Protein AF-A0A524EHL7-F1 (afdb_monomer)

Structure (mmCIF, N/CA/C/O backbone):
data_AF-A0A524EHL7-F1
#
_entry.id   AF-A0A524EHL7-F1
#
loop_
_atom_site.group_PDB
_atom_site.id
_atom_site.type_symbol
_atom_site.label_atom_id
_atom_site.label_alt_id
_atom_site.label_comp_id
_atom_site.label_asym_id
_atom_site.label_entity_id
_atom_site.label_seq_id
_atom_site.pdbx_PDB_ins_code
_atom_site.Cartn_x
_atom_site.Cartn_y
_atom_site.Cartn_z
_atom_site.occupancy
_atom_site.B_iso_or_equiv
_atom_site.auth_seq_id
_atom_site.auth_comp_id
_atom_site.auth_asym_id
_atom_site.auth_atom_id
_atom_site.pdbx_PDB_model_num
ATOM 1 N N . MET A 1 1 ? 27.764 6.672 16.853 1.00 43.84 1 MET A N 1
ATOM 2 C CA . MET A 1 1 ? 27.059 7.394 15.775 1.00 43.84 1 MET A CA 1
ATOM 3 C C . MET A 1 1 ? 25.999 6.475 15.192 1.00 43.84 1 MET A C 1
ATOM 5 O O . MET A 1 1 ? 26.291 5.725 14.276 1.00 43.84 1 MET A O 1
ATOM 9 N N . ILE A 1 2 ? 24.806 6.454 15.785 1.00 49.03 2 ILE A N 1
ATOM 10 C CA . ILE A 1 2 ? 23.642 5.711 15.282 1.00 49.03 2 ILE A CA 1
ATOM 11 C C . ILE A 1 2 ? 22.452 6.611 15.613 1.00 49.03 2 ILE A C 1
ATOM 13 O O . ILE A 1 2 ? 21.937 6.569 16.722 1.00 49.03 2 ILE A O 1
ATOM 17 N N . GLY A 1 3 ? 22.142 7.566 14.744 1.00 39.75 3 GLY A N 1
ATOM 18 C CA . GLY A 1 3 ? 21.112 8.562 15.065 1.00 39.75 3 GLY A CA 1
ATOM 19 C C . GLY A 1 3 ? 20.629 9.417 13.906 1.00 39.75 3 GLY A C 1
ATOM 20 O O . GLY A 1 3 ? 19.736 10.215 14.114 1.00 39.75 3 GLY A O 1
ATOM 21 N N . ASN A 1 4 ? 21.184 9.253 12.699 1.00 47.81 4 ASN A N 1
ATOM 22 C CA . ASN A 1 4 ? 20.909 10.171 11.589 1.00 47.81 4 ASN A CA 1
ATOM 23 C C . ASN A 1 4 ? 20.125 9.543 10.425 1.00 47.81 4 ASN A C 1
ATOM 25 O O . ASN A 1 4 ? 19.712 10.260 9.525 1.00 47.81 4 ASN A O 1
ATOM 29 N N . ALA A 1 5 ? 19.937 8.216 10.412 1.00 48.84 5 ALA A N 1
ATOM 30 C CA . ALA A 1 5 ? 19.233 7.520 9.326 1.00 48.84 5 ALA A CA 1
ATOM 31 C C . ALA A 1 5 ? 17.715 7.431 9.559 1.00 48.84 5 ALA A C 1
ATOM 33 O O . ALA A 1 5 ? 16.935 7.381 8.614 1.00 48.84 5 ALA A O 1
ATOM 34 N N . THR A 1 6 ? 17.281 7.425 10.821 1.00 45.34 6 THR A N 1
ATOM 35 C CA . THR A 1 6 ? 15.863 7.329 11.180 1.00 45.34 6 THR A CA 1
ATOM 36 C C . THR A 1 6 ? 15.124 8.644 10.934 1.00 45.34 6 THR A C 1
ATOM 38 O O . THR A 1 6 ? 14.026 8.617 10.392 1.00 45.34 6 THR A O 1
ATOM 41 N N . GLU A 1 7 ? 15.724 9.799 11.241 1.00 41.12 7 GLU A N 1
ATOM 42 C CA . GLU A 1 7 ? 15.084 11.110 11.018 1.00 41.12 7 GLU A CA 1
ATOM 43 C C . GLU A 1 7 ? 14.833 11.413 9.533 1.00 41.12 7 GLU A C 1
ATOM 45 O O . GLU A 1 7 ? 13.781 11.946 9.181 1.00 41.12 7 GLU A O 1
ATOM 50 N N . THR A 1 8 ? 15.745 11.018 8.642 1.00 46.91 8 THR A N 1
ATOM 51 C CA . THR A 1 8 ? 15.586 11.219 7.191 1.00 46.91 8 THR A CA 1
ATOM 52 C C . THR A 1 8 ? 14.503 10.319 6.597 1.00 46.91 8 THR A C 1
ATOM 54 O O . THR A 1 8 ? 13.762 10.754 5.716 1.00 46.91 8 THR A O 1
ATOM 57 N N . ALA A 1 9 ? 14.357 9.089 7.101 1.00 47.31 9 ALA A N 1
ATOM 58 C CA . ALA A 1 9 ? 13.293 8.184 6.673 1.00 47.31 9 ALA A CA 1
ATOM 59 C C . ALA A 1 9 ? 11.897 8.721 7.042 1.00 47.31 9 ALA A C 1
ATOM 61 O O . ALA A 1 9 ? 10.998 8.685 6.205 1.00 47.31 9 ALA A O 1
ATOM 62 N N . PHE A 1 10 ? 11.727 9.285 8.246 1.00 42.94 10 PHE A N 1
ATOM 63 C CA . PHE A 1 10 ? 10.463 9.908 8.665 1.00 42.94 10 PHE A CA 1
ATOM 64 C C . PHE A 1 10 ? 10.149 11.209 7.924 1.00 42.94 10 PHE A C 1
ATOM 66 O O . PHE A 1 10 ? 8.991 11.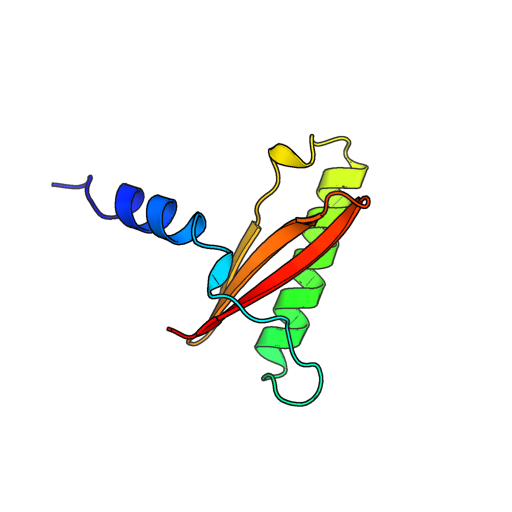443 7.594 1.00 42.94 10 PHE A O 1
ATOM 73 N N . ALA A 1 11 ? 11.149 12.029 7.600 1.00 45.59 11 ALA A N 1
ATOM 74 C CA . ALA A 1 11 ? 10.930 13.252 6.826 1.00 45.59 11 ALA A CA 1
ATOM 75 C C . ALA A 1 11 ? 10.450 12.964 5.387 1.00 45.59 11 ALA A C 1
ATOM 77 O O . AL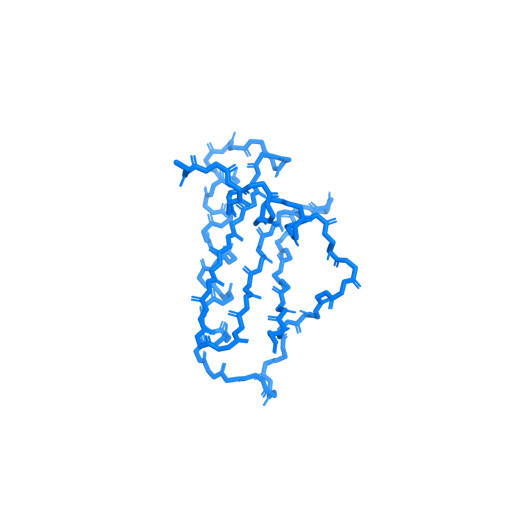A A 1 11 ? 9.561 13.651 4.886 1.00 45.59 11 ALA A O 1
ATOM 78 N N . ASN A 1 12 ? 10.965 11.906 4.749 1.00 47.53 12 ASN A N 1
ATOM 79 C CA . ASN A 1 12 ? 10.541 11.494 3.404 1.00 47.53 12 ASN A CA 1
ATOM 80 C C . ASN A 1 12 ? 9.158 10.816 3.371 1.00 47.53 12 ASN A C 1
ATOM 82 O O . ASN A 1 12 ? 8.541 10.748 2.313 1.00 47.53 12 ASN A O 1
ATOM 86 N N . LEU A 1 13 ? 8.641 10.350 4.514 1.00 49.06 13 LEU A N 1
ATOM 87 C CA . LEU A 1 13 ? 7.278 9.810 4.629 1.00 49.06 13 LEU A CA 1
ATOM 88 C C . LEU A 1 13 ? 6.188 10.898 4.532 1.00 49.06 13 LEU A C 1
ATOM 90 O O . LEU A 1 13 ? 5.019 10.573 4.340 1.00 49.06 13 LEU A O 1
ATOM 94 N N . ILE A 1 14 ? 6.556 12.181 4.657 1.00 48.38 14 ILE A N 1
ATOM 95 C CA . ILE A 1 14 ? 5.624 13.319 4.783 1.00 48.38 14 ILE A CA 1
ATOM 96 C C . ILE A 1 14 ? 5.530 14.144 3.485 1.00 48.38 14 ILE A C 1
ATOM 98 O O . ILE A 1 14 ? 4.856 15.168 3.455 1.00 48.38 14 ILE A O 1
ATOM 102 N N . ALA A 1 15 ? 6.116 13.693 2.372 1.00 52.78 15 ALA A N 1
ATOM 103 C CA . ALA A 1 15 ? 5.888 14.303 1.057 1.00 52.78 15 ALA A CA 1
ATOM 104 C C . ALA A 1 15 ? 4.932 13.444 0.197 1.00 52.78 15 ALA A C 1
ATOM 106 O O . ALA A 1 15 ? 5.359 12.863 -0.797 1.00 52.78 15 ALA A O 1
ATOM 107 N N . PRO A 1 16 ? 3.630 13.341 0.539 1.00 53.19 16 PRO A N 1
ATOM 108 C CA . PRO A 1 16 ? 2.655 12.563 -0.2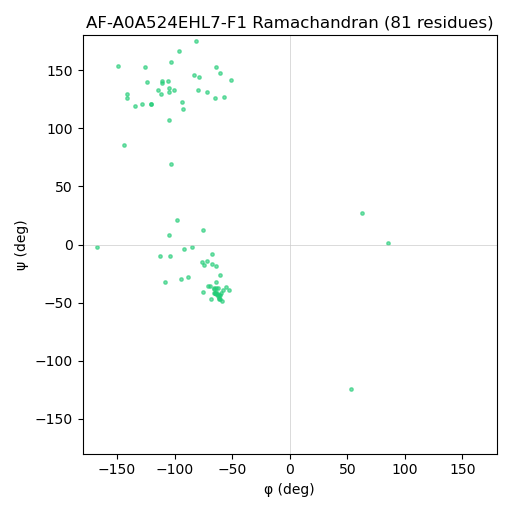28 1.00 53.19 16 PRO A CA 1
ATOM 109 C C . PRO A 1 16 ? 2.367 13.144 -1.624 1.00 53.19 16 PRO A C 1
ATOM 111 O O . PRO A 1 16 ? 1.676 12.507 -2.409 1.00 53.19 16 PRO A O 1
ATOM 114 N N . GLU A 1 17 ? 2.881 14.338 -1.927 1.00 54.66 17 GLU A N 1
ATOM 115 C CA . GLU A 1 17 ? 2.637 15.095 -3.162 1.00 54.66 17 GLU A CA 1
ATOM 116 C C . GLU A 1 17 ? 3.414 14.550 -4.381 1.00 54.66 17 GLU A C 1
ATOM 118 O O . GLU A 1 17 ? 3.113 14.929 -5.510 1.00 54.66 17 GLU A O 1
ATOM 123 N N . SER A 1 18 ? 4.426 13.693 -4.184 1.00 68.31 18 SER A N 1
ATOM 124 C CA . SER A 1 18 ? 5.275 13.174 -5.274 1.00 68.31 18 SER A CA 1
ATOM 125 C C . SER A 1 18 ? 4.979 11.729 -5.686 1.00 68.31 18 SER A C 1
ATOM 127 O O . SER A 1 18 ? 5.506 11.270 -6.698 1.00 68.31 18 SER A O 1
ATOM 129 N N . GLY A 1 19 ? 4.155 11.009 -4.923 1.00 81.81 19 GLY A N 1
ATOM 130 C CA . GLY A 1 19 ? 3.804 9.619 -5.211 1.00 81.81 19 GLY A CA 1
ATOM 131 C C . GLY A 1 19 ? 2.674 9.519 -6.230 1.00 81.81 19 GLY A C 1
ATOM 132 O O . GLY A 1 19 ? 1.754 10.337 -6.232 1.00 81.81 19 GLY A O 1
ATOM 133 N N . ARG A 1 20 ? 2.704 8.491 -7.081 1.00 92.88 20 ARG A N 1
ATOM 134 C CA . ARG A 1 20 ? 1.619 8.201 -8.035 1.00 92.88 20 ARG A CA 1
ATOM 135 C C . ARG A 1 20 ? 0.757 7.038 -7.561 1.00 92.88 20 ARG A C 1
ATOM 137 O O . ARG A 1 20 ? 1.209 6.188 -6.800 1.00 92.88 20 ARG A O 1
ATOM 144 N N . ALA A 1 21 ? -0.479 6.964 -8.045 1.00 93.12 21 ALA A N 1
ATOM 145 C CA . ALA A 1 21 ? -1.291 5.767 -7.863 1.00 93.12 21 ALA A CA 1
ATOM 146 C C . ALA A 1 21 ? -0.665 4.562 -8.590 1.00 93.12 21 ALA A C 1
ATOM 148 O O . ALA A 1 21 ? 0.036 4.714 -9.597 1.00 93.12 21 ALA A O 1
ATOM 149 N N . VAL A 1 22 ? -0.948 3.369 -8.071 1.00 93.19 22 VAL A N 1
ATOM 150 C CA . VAL A 1 22 ? -0.584 2.102 -8.714 1.00 93.19 22 VAL A CA 1
ATOM 151 C C . VAL A 1 22 ? -1.342 1.977 -10.036 1.00 93.19 22 VAL A C 1
ATOM 153 O O . VAL A 1 22 ? -2.570 2.071 -10.062 1.00 93.19 22 VAL A O 1
ATOM 156 N N . ASP A 1 23 ? -0.619 1.739 -11.125 1.00 92.44 23 ASP A N 1
ATOM 157 C CA . ASP A 1 23 ? -1.176 1.489 -12.449 1.00 92.44 23 ASP A CA 1
ATOM 158 C C . ASP A 1 23 ? -1.347 -0.028 -12.663 1.00 92.44 23 ASP A C 1
ATOM 160 O O . ASP A 1 23 ? -0.361 -0.769 -12.704 1.00 92.44 23 ASP A O 1
ATOM 164 N N . PRO A 1 24 ? -2.580 -0.535 -12.835 1.00 88.69 24 PRO A N 1
ATOM 165 C CA . PRO A 1 24 ? -2.825 -1.967 -12.965 1.00 88.69 24 PRO A CA 1
ATOM 166 C C . PRO A 1 24 ? -2.257 -2.593 -14.251 1.00 88.69 24 PRO A C 1
ATOM 168 O O . PRO A 1 24 ? -2.139 -3.821 -14.308 1.00 88.69 24 PRO A O 1
ATOM 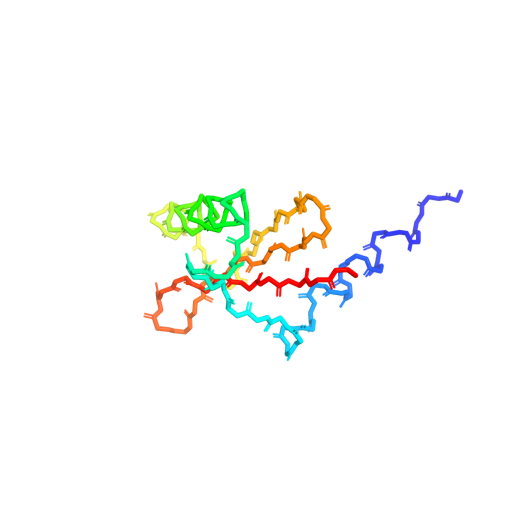171 N N . PHE A 1 25 ? -1.921 -1.786 -15.260 1.00 92.00 25 PHE A N 1
ATOM 172 C CA . PHE A 1 25 ? -1.435 -2.229 -16.568 1.00 92.00 25 PHE A CA 1
ATOM 173 C C . PHE A 1 25 ? 0.053 -1.947 -16.782 1.00 92.00 25 PHE A C 1
ATOM 175 O O . PHE A 1 25 ? 0.708 -2.714 -17.488 1.00 92.00 25 PHE A O 1
ATOM 182 N N . ALA A 1 26 ? 0.577 -0.868 -16.198 1.00 91.62 26 ALA A N 1
ATOM 183 C CA . ALA A 1 26 ? 1.974 -0.470 -16.361 1.00 91.62 26 ALA A CA 1
ATOM 184 C C . ALA A 1 26 ? 2.889 -0.988 -15.242 1.00 91.62 26 ALA A C 1
ATOM 186 O O . ALA A 1 26 ? 4.069 -1.235 -15.499 1.00 91.62 26 ALA A O 1
ATOM 187 N N . ASP A 1 27 ? 2.372 -1.180 -14.020 1.00 93.19 27 ASP A N 1
ATOM 188 C CA . ASP A 1 27 ? 3.226 -1.558 -12.896 1.00 93.19 27 ASP A CA 1
ATOM 189 C C . ASP A 1 27 ? 3.596 -3.045 -12.879 1.00 93.19 27 ASP A C 1
ATOM 191 O O . ASP A 1 27 ? 2.758 -3.919 -13.167 1.00 93.19 27 ASP A O 1
ATOM 195 N N . PRO A 1 28 ? 4.834 -3.364 -12.445 1.00 94.62 28 PRO A N 1
ATOM 196 C CA . PRO A 1 28 ? 5.245 -4.735 -12.202 1.00 94.62 28 PRO A CA 1
ATOM 197 C C . PRO A 1 28 ? 4.246 -5.465 -11.304 1.00 94.62 28 PRO A C 1
ATOM 199 O O . PRO A 1 28 ? 3.739 -4.918 -10.324 1.00 94.62 28 PRO A O 1
ATOM 202 N N . GLU A 1 29 ? 3.998 -6.742 -11.596 1.00 95.94 29 GLU A N 1
ATOM 203 C CA . GLU A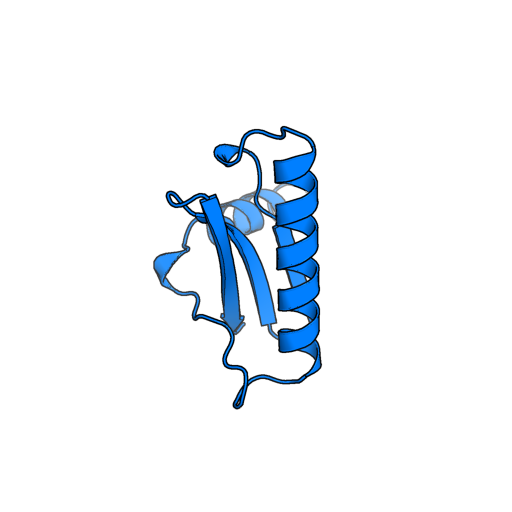 1 29 ? 3.065 -7.567 -10.820 1.00 95.94 29 GLU A CA 1
ATOM 204 C C . GLU A 1 29 ? 3.372 -7.549 -9.319 1.00 95.94 29 GLU A C 1
ATOM 206 O O . GLU A 1 29 ? 2.462 -7.441 -8.501 1.00 95.94 29 GLU A O 1
ATOM 211 N N . VAL A 1 30 ? 4.656 -7.560 -8.958 1.00 95.81 30 VAL A N 1
ATOM 212 C CA . VAL A 1 30 ? 5.094 -7.502 -7.563 1.00 95.81 30 VAL A CA 1
ATOM 213 C C . VAL A 1 30 ? 4.676 -6.202 -6.859 1.00 95.81 30 VAL A C 1
ATOM 215 O O . VAL A 1 30 ? 4.267 -6.248 -5.700 1.00 95.81 30 VAL A O 1
ATOM 218 N N . VAL A 1 31 ? 4.698 -5.057 -7.552 1.00 95.25 31 VAL A N 1
ATOM 219 C CA . VAL A 1 31 ? 4.239 -3.762 -7.017 1.00 95.25 31 VAL A CA 1
ATOM 220 C C . VAL A 1 31 ? 2.723 -3.796 -6.827 1.00 95.25 31 VAL A C 1
ATOM 222 O O . VAL A 1 31 ? 2.229 -3.476 -5.747 1.00 95.25 31 VAL A O 1
ATOM 225 N N . ARG A 1 32 ? 1.983 -4.284 -7.832 1.00 96.06 32 ARG A N 1
ATOM 226 C CA . ARG A 1 32 ? 0.515 -4.393 -7.784 1.00 96.06 32 ARG A CA 1
ATOM 227 C C . ARG A 1 32 ? 0.034 -5.309 -6.655 1.00 96.06 32 ARG A C 1
ATOM 229 O O . ARG A 1 32 ? -0.854 -4.931 -5.896 1.00 96.06 32 ARG A O 1
ATOM 236 N N . LEU A 1 33 ? 0.639 -6.488 -6.496 1.00 96.94 33 LEU A N 1
ATOM 237 C CA . LEU A 1 33 ? 0.296 -7.425 -5.417 1.00 96.94 33 LEU A CA 1
ATOM 238 C C . LEU A 1 33 ? 0.644 -6.864 -4.035 1.00 96.94 33 LEU A C 1
ATOM 240 O O . LEU A 1 33 ? -0.116 -7.040 -3.083 1.00 96.94 33 LEU A O 1
ATOM 244 N N . THR A 1 34 ? 1.771 -6.162 -3.918 1.00 97.25 34 THR A N 1
ATOM 245 C CA . THR A 1 34 ? 2.162 -5.499 -2.666 1.00 97.25 34 THR A CA 1
ATOM 246 C C . THR A 1 34 ? 1.169 -4.408 -2.291 1.00 97.25 34 THR A C 1
ATOM 248 O O . THR A 1 34 ? 0.767 -4.329 -1.133 1.00 97.25 34 THR A O 1
ATOM 251 N N . ALA A 1 35 ? 0.703 -3.627 -3.267 1.00 96.94 35 ALA A N 1
ATO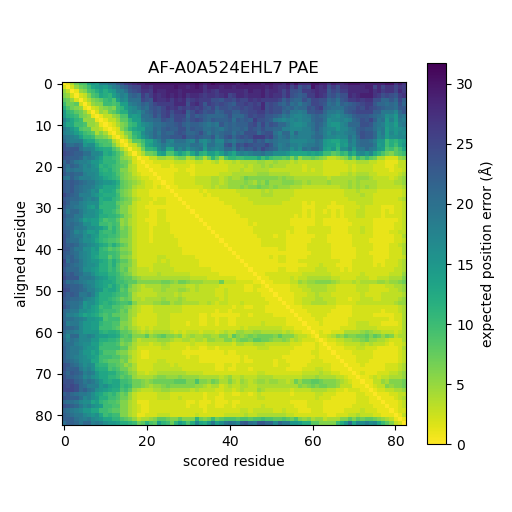M 252 C CA . ALA A 1 35 ? -0.312 -2.611 -3.041 1.00 96.94 35 ALA A CA 1
ATOM 253 C C . ALA A 1 35 ? -1.628 -3.200 -2.515 1.00 96.94 35 ALA A C 1
ATOM 255 O O . ALA A 1 35 ? -2.144 -2.719 -1.510 1.00 96.94 35 ALA A O 1
ATOM 256 N N . VAL A 1 36 ? -2.124 -4.282 -3.126 1.00 97.25 36 VAL A N 1
ATOM 257 C CA . VAL A 1 36 ? -3.343 -4.975 -2.666 1.00 97.25 36 VAL A CA 1
ATOM 258 C C . VAL A 1 36 ? -3.182 -5.495 -1.235 1.00 97.25 36 VAL A C 1
ATOM 260 O O . VAL A 1 36 ? -4.086 -5.356 -0.411 1.00 97.25 36 VAL A O 1
ATOM 263 N N . ASN A 1 37 ? -2.020 -6.063 -0.906 1.00 98.00 37 ASN A N 1
ATOM 264 C CA . ASN A 1 37 ? -1.743 -6.541 0.449 1.00 98.00 37 ASN A CA 1
ATOM 265 C C . ASN A 1 37 ? -1.693 -5.400 1.472 1.00 98.00 37 ASN A C 1
ATOM 267 O O . ASN A 1 37 ? -2.235 -5.543 2.568 1.00 98.00 37 ASN A O 1
ATOM 271 N N . LEU A 1 38 ? -1.077 -4.268 1.122 1.00 97.94 38 LEU A N 1
ATOM 272 C CA . LEU A 1 38 ? -1.067 -3.082 1.976 1.00 97.94 38 LEU A CA 1
ATOM 273 C C . LEU A 1 38 ? -2.479 -2.527 2.180 1.00 97.94 38 LEU A C 1
ATOM 275 O O . LEU A 1 38 ? -2.845 -2.198 3.306 1.00 97.94 38 LEU A O 1
ATOM 279 N N . GLU A 1 39 ? -3.290 -2.477 1.124 1.00 97.69 39 GLU A N 1
ATOM 280 C CA . GLU A 1 39 ? -4.682 -2.033 1.198 1.00 97.69 39 GLU A CA 1
ATOM 281 C C . GLU A 1 39 ? -5.497 -2.891 2.177 1.00 97.69 39 GLU A C 1
ATOM 283 O O . GLU A 1 39 ? -6.162 -2.371 3.077 1.00 97.69 39 GLU A O 1
ATOM 288 N N . LEU A 1 40 ? -5.391 -4.217 2.050 1.00 98.06 40 LEU A N 1
ATOM 289 C CA . LEU A 1 40 ? -6.016 -5.185 2.953 1.00 98.06 40 LEU A CA 1
ATOM 290 C C . LEU A 1 40 ? -5.525 -5.024 4.394 1.00 98.06 40 LEU A C 1
ATOM 292 O O . LEU A 1 40 ? -6.328 -5.057 5.325 1.00 98.06 40 LEU A O 1
ATOM 296 N N . ALA A 1 41 ? -4.221 -4.827 4.596 1.00 98.12 41 ALA A N 1
ATOM 297 C CA . ALA A 1 41 ? -3.650 -4.625 5.922 1.00 98.12 41 ALA A CA 1
ATOM 298 C C . ALA A 1 41 ? -4.199 -3.355 6.591 1.00 98.12 41 ALA A C 1
ATOM 300 O O . ALA A 1 41 ? -4.612 -3.411 7.751 1.00 98.12 41 ALA A O 1
ATOM 301 N N . VAL A 1 42 ? -4.288 -2.239 5.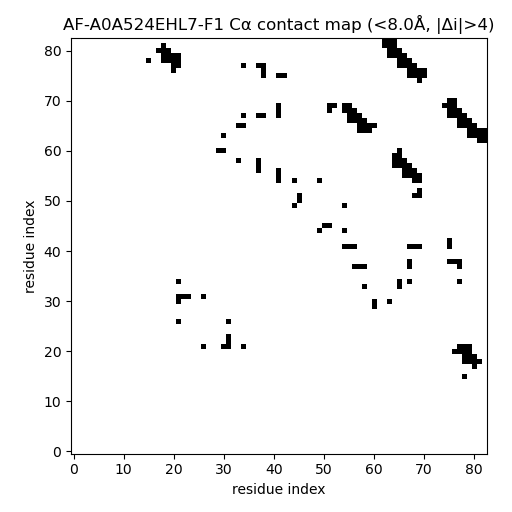859 1.00 97.62 42 VAL A N 1
ATOM 302 C CA . VAL A 1 42 ? -4.905 -1.001 6.361 1.00 97.62 42 VAL A CA 1
ATOM 303 C C . VAL A 1 42 ? -6.382 -1.228 6.695 1.00 97.62 42 VAL A C 1
ATOM 305 O O . VAL A 1 42 ? -6.811 -0.889 7.798 1.00 97.62 42 VAL A O 1
ATOM 308 N N . LYS A 1 43 ? -7.153 -1.869 5.806 1.00 97.06 43 LYS A N 1
ATOM 309 C CA . LYS A 1 43 ? -8.572 -2.195 6.052 1.00 97.06 43 LYS A CA 1
ATOM 310 C C . LYS A 1 43 ? -8.766 -3.057 7.300 1.00 97.06 43 LYS A C 1
ATOM 312 O O . LYS A 1 43 ? -9.694 -2.819 8.075 1.00 97.06 43 LYS A O 1
ATOM 317 N N . ASN A 1 44 ? -7.878 -4.021 7.534 1.00 97.75 44 ASN A N 1
ATOM 318 C CA . ASN A 1 44 ? -7.909 -4.857 8.733 1.00 97.75 44 ASN A CA 1
ATOM 319 C C . ASN A 1 44 ? -7.675 -4.030 10.007 1.00 97.75 44 ASN A C 1
ATOM 321 O O . ASN A 1 44 ? -8.400 -4.204 10.985 1.00 97.75 44 ASN A O 1
ATOM 325 N N . LEU A 1 45 ? -6.717 -3.097 9.993 1.00 97.12 45 LEU A N 1
ATOM 326 C CA . LEU A 1 45 ? -6.449 -2.203 11.127 1.00 97.12 45 LEU A CA 1
ATOM 327 C C . LEU A 1 45 ? -7.617 -1.246 11.405 1.00 97.12 45 LEU A C 1
ATOM 329 O O . LEU A 1 45 ? -7.995 -1.064 12.565 1.00 97.12 45 LEU A O 1
ATOM 333 N N . MET A 1 46 ? -8.227 -0.689 10.354 1.00 94.88 46 MET A N 1
ATOM 334 C CA . MET A 1 46 ? -9.433 0.140 10.470 1.00 94.88 46 MET A CA 1
ATOM 335 C C . MET A 1 46 ? -10.605 -0.660 11.055 1.00 94.88 46 MET A C 1
ATOM 337 O O . MET A 1 46 ? -11.282 -0.196 11.970 1.00 94.88 46 MET A O 1
ATOM 341 N N . THR A 1 47 ? -10.803 -1.899 10.595 1.00 95.88 47 THR A N 1
ATOM 342 C CA . THR A 1 47 ? -11.839 -2.809 11.120 1.00 95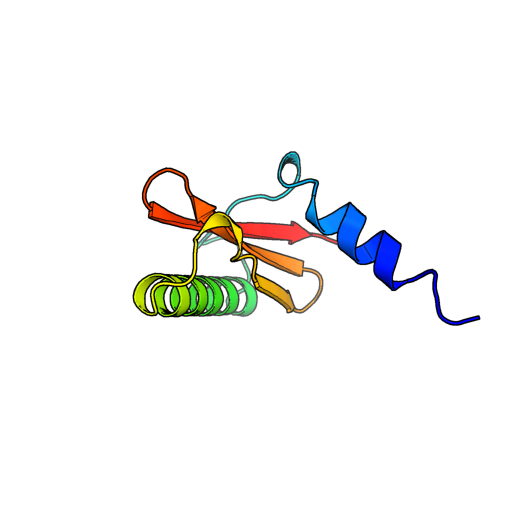.88 47 THR A CA 1
ATOM 343 C C . THR A 1 47 ? -11.588 -3.170 12.588 1.00 95.88 47 THR A C 1
ATOM 345 O O . THR A 1 47 ? -12.529 -3.313 13.366 1.00 95.88 47 THR A O 1
ATOM 348 N N . ALA A 1 48 ? -10.322 -3.244 13.006 1.00 96.25 48 ALA A N 1
ATOM 349 C CA . ALA A 1 48 ? -9.922 -3.424 14.400 1.00 96.25 48 ALA A CA 1
ATOM 350 C C . ALA A 1 48 ? -10.075 -2.151 15.264 1.00 96.25 48 ALA A C 1
ATOM 352 O O . ALA A 1 48 ? -9.588 -2.121 16.392 1.00 96.25 48 ALA A O 1
ATOM 353 N N . SER A 1 49 ? -10.763 -1.115 14.765 1.00 92.62 49 SER A N 1
ATOM 354 C CA . SER A 1 49 ? -10.997 0.167 15.450 1.00 92.62 49 SER A CA 1
ATOM 355 C C . SER A 1 49 ? -9.723 0.965 15.753 1.00 92.62 49 SER A C 1
ATOM 357 O O . SER A 1 49 ? -9.691 1.756 16.695 1.00 92.62 49 SER A O 1
ATOM 359 N N . THR A 1 50 ? -8.670 0.780 14.952 1.00 94.19 50 THR A N 1
ATOM 360 C CA . THR A 1 50 ? -7.495 1.659 15.013 1.00 94.19 50 THR A CA 1
ATOM 361 C C . THR A 1 50 ? -7.865 3.025 14.421 1.00 94.19 50 THR A C 1
ATOM 363 O O . THR A 1 50 ? -8.429 3.051 13.323 1.00 94.19 50 THR A O 1
ATOM 366 N N . PRO A 1 51 ? -7.557 4.152 15.094 1.00 93.00 51 PRO A N 1
ATOM 367 C CA . PRO A 1 51 ? -7.834 5.481 14.555 1.00 93.00 51 PRO A CA 1
ATOM 368 C C . PRO A 1 51 ? -7.148 5.681 13.190 1.00 93.00 51 PRO A C 1
ATOM 370 O O . PRO A 1 51 ? -5.939 5.444 13.096 1.00 93.00 51 PRO A O 1
ATOM 373 N N . PRO A 1 52 ? -7.875 6.079 12.126 1.00 90.88 52 PRO A N 1
ATOM 374 C CA . PRO A 1 52 ? -7.329 6.185 10.771 1.00 90.88 52 PRO A CA 1
ATOM 375 C C . PRO A 1 52 ? -6.087 7.077 10.653 1.00 90.88 52 PRO A C 1
ATOM 377 O O . PRO A 1 52 ? -5.155 6.753 9.921 1.00 90.88 52 PRO A O 1
ATOM 380 N N . GLU A 1 53 ? -6.041 8.168 11.413 1.00 90.81 53 GLU A N 1
ATOM 381 C CA . GLU A 1 53 ? -4.923 9.111 11.475 1.00 90.81 53 GLU A CA 1
ATOM 382 C C . GLU A 1 53 ? -3.627 8.493 12.020 1.00 90.81 53 GLU A C 1
ATOM 384 O O . GLU A 1 53 ? -2.542 9.032 11.802 1.00 90.81 53 GLU A O 1
ATOM 389 N N . CYS A 1 54 ? -3.723 7.355 12.710 1.00 92.06 54 CYS A N 1
ATOM 390 C CA . CYS A 1 54 ? -2.579 6.611 13.226 1.00 92.06 54 CYS A CA 1
ATOM 391 C C . CYS A 1 54 ? -2.066 5.543 12.249 1.00 92.06 54 CYS A C 1
ATOM 393 O O . CYS A 1 54 ? -1.079 4.874 12.558 1.00 92.06 54 CYS A O 1
ATOM 395 N N . ILE A 1 55 ? -2.721 5.341 11.099 1.00 94.12 55 ILE A N 1
ATOM 396 C CA . ILE A 1 55 ? -2.402 4.248 10.178 1.00 94.12 55 ILE A CA 1
ATOM 397 C C . ILE A 1 55 ? -1.643 4.781 8.965 1.00 94.12 55 ILE A C 1
ATOM 399 O O . ILE A 1 55 ? -2.211 5.379 8.053 1.00 94.12 55 ILE A O 1
ATOM 403 N N . VAL A 1 56 ? -0.350 4.477 8.922 1.00 95.31 56 VAL A N 1
ATOM 404 C CA . VAL A 1 56 ? 0.476 4.576 7.718 1.00 95.31 56 VAL A CA 1
ATOM 405 C C . VAL A 1 56 ? 1.301 3.303 7.635 1.00 95.31 56 VAL A C 1
ATOM 407 O O . VAL A 1 56 ? 2.075 3.005 8.543 1.00 95.31 56 VAL A O 1
ATOM 410 N N . LEU A 1 57 ? 1.121 2.541 6.560 1.00 95.88 57 LEU A N 1
ATOM 411 C CA . LEU A 1 57 ? 1.915 1.349 6.282 1.00 95.88 57 LEU A CA 1
ATOM 412 C C . LEU A 1 57 ? 2.805 1.606 5.077 1.00 95.88 57 LEU A C 1
ATOM 414 O O . LEU A 1 57 ? 2.363 2.189 4.088 1.00 95.88 57 LEU A O 1
ATOM 418 N N . THR A 1 58 ? 4.044 1.138 5.144 1.00 95.44 58 THR A N 1
ATOM 419 C CA . THR A 1 58 ? 4.978 1.216 4.025 1.00 95.44 58 THR A CA 1
ATOM 420 C C . THR A 1 58 ? 5.548 -0.142 3.674 1.00 95.44 58 THR A C 1
ATOM 422 O O . THR A 1 58 ? 5.651 -1.031 4.520 1.00 95.44 58 THR A O 1
ATOM 425 N N . ALA A 1 59 ? 5.920 -0.298 2.408 1.00 95.06 59 ALA A N 1
ATOM 426 C CA . ALA A 1 59 ? 6.682 -1.441 1.936 1.00 95.06 59 ALA A CA 1
ATOM 427 C C . ALA A 1 59 ? 7.707 -0.975 0.906 1.00 95.06 59 ALA A C 1
ATOM 429 O O . ALA A 1 59 ? 7.353 -0.289 -0.050 1.00 95.06 59 ALA A O 1
ATOM 430 N N . ASP A 1 60 ? 8.959 -1.378 1.089 1.00 93.38 60 ASP A N 1
ATOM 431 C CA . ASP A 1 60 ? 10.000 -1.230 0.076 1.00 93.38 60 ASP A CA 1
ATOM 432 C C . ASP A 1 60 ? 10.063 -2.529 -0.741 1.00 93.38 60 ASP A C 1
ATOM 434 O O . ASP A 1 60 ? 10.227 -3.617 -0.179 1.00 93.38 60 ASP A O 1
ATOM 438 N N . ILE A 1 61 ? 9.895 -2.436 -2.063 1.00 90.31 61 ILE A N 1
ATOM 439 C CA . ILE A 1 61 ? 9.969 -3.582 -2.972 1.00 90.31 61 ILE A CA 1
ATOM 440 C C . ILE A 1 61 ? 10.659 -3.224 -4.289 1.00 90.31 61 ILE A C 1
ATOM 442 O O . ILE A 1 61 ? 10.265 -2.306 -5.007 1.00 90.31 61 ILE A O 1
ATOM 446 N N . CYS A 1 62 ? 11.692 -3.993 -4.643 1.00 86.62 62 CYS A N 1
ATOM 447 C CA . CYS A 1 62 ? 12.572 -3.674 -5.770 1.00 86.62 62 CYS A CA 1
ATOM 448 C C . CYS A 1 62 ? 13.126 -2.240 -5.632 1.00 86.62 62 CYS A C 1
ATOM 450 O O . CYS A 1 62 ? 13.731 -1.934 -4.613 1.00 86.62 62 CYS A O 1
ATOM 452 N N . SER A 1 63 ? 12.924 -1.392 -6.642 1.00 87.44 63 SER A N 1
ATOM 453 C CA . SER A 1 63 ? 13.272 0.036 -6.664 1.00 87.44 63 SER A CA 1
ATOM 454 C C . SER A 1 63 ? 12.086 0.958 -6.330 1.00 87.44 63 SER A C 1
ATOM 456 O O . SER A 1 63 ? 12.068 2.105 -6.762 1.00 87.44 63 SER A O 1
ATOM 458 N N . HIS A 1 64 ? 11.050 0.442 -5.660 1.00 90.00 64 HIS A N 1
ATOM 459 C CA . HIS A 1 64 ? 9.822 1.183 -5.373 1.00 90.00 64 HIS A CA 1
ATOM 460 C C . HIS A 1 64 ? 9.544 1.186 -3.873 1.00 90.00 64 HIS A C 1
ATOM 462 O O . HIS A 1 64 ? 9.642 0.150 -3.208 1.00 90.00 64 HIS A O 1
ATOM 468 N N . ARG A 1 65 ? 9.084 2.324 -3.359 1.00 93.62 65 ARG A N 1
ATOM 469 C CA . ARG A 1 65 ? 8.444 2.424 -2.048 1.00 93.62 65 ARG A CA 1
ATOM 470 C C . ARG A 1 65 ? 6.946 2.590 -2.226 1.00 93.62 65 ARG A C 1
ATOM 472 O O . ARG A 1 65 ? 6.497 3.458 -2.967 1.00 93.62 65 ARG A O 1
ATOM 479 N N . LEU A 1 66 ? 6.168 1.794 -1.507 1.00 95.25 66 LEU A N 1
ATOM 480 C CA . LEU A 1 66 ? 4.724 1.941 -1.417 1.00 95.25 66 LEU A CA 1
ATOM 481 C C . LEU A 1 66 ? 4.344 2.527 -0.063 1.00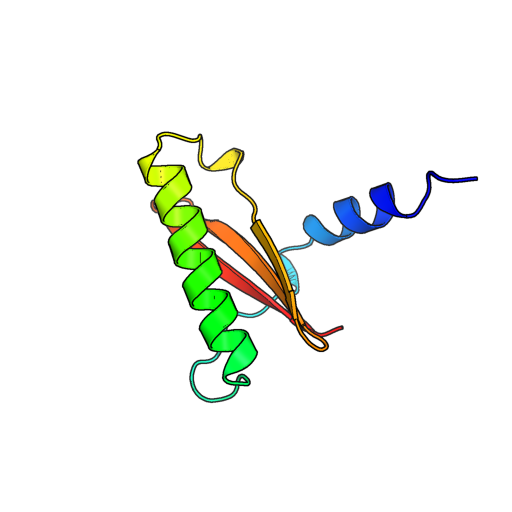 95.25 66 LEU A C 1
ATOM 483 O O . LEU A 1 66 ? 4.903 2.143 0.965 1.00 95.25 66 LEU A O 1
ATOM 487 N N . VAL A 1 67 ? 3.364 3.425 -0.066 1.00 95.56 67 VAL A N 1
ATOM 488 C CA . VAL A 1 67 ? 2.785 4.025 1.139 1.00 95.56 67 VAL A CA 1
ATOM 489 C C . VAL A 1 67 ? 1.275 3.872 1.078 1.00 95.56 67 VAL A C 1
ATOM 491 O O . VAL A 1 67 ? 0.643 4.368 0.149 1.00 95.56 67 VAL A O 1
ATOM 494 N N . ALA A 1 68 ? 0.701 3.204 2.072 1.00 96.19 68 ALA A N 1
ATOM 495 C CA . ALA A 1 68 ? -0.731 3.007 2.212 1.00 96.19 68 ALA A CA 1
ATOM 496 C C . ALA A 1 68 ? -1.268 3.732 3.448 1.00 96.19 68 ALA A C 1
ATOM 498 O O . ALA A 1 68 ? -0.705 3.618 4.540 1.00 96.19 68 ALA A O 1
ATOM 499 N N . ARG A 1 69 ? -2.373 4.461 3.279 1.00 95.38 69 ARG A N 1
ATOM 500 C CA . ARG A 1 69 ? -3.045 5.190 4.362 1.00 95.38 69 ARG A CA 1
ATOM 501 C C . ARG A 1 69 ? -4.554 5.289 4.126 1.00 95.38 69 ARG A C 1
ATOM 503 O O . ARG A 1 69 ? -4.980 5.303 2.967 1.00 95.38 69 ARG A O 1
ATOM 510 N N . PRO A 1 70 ? -5.362 5.415 5.187 1.00 96.06 70 PRO A N 1
ATOM 511 C CA . PRO A 1 70 ? -6.760 5.788 5.050 1.00 96.06 70 PRO A CA 1
ATOM 512 C C . PRO A 1 70 ? -6.921 7.163 4.388 1.00 96.06 70 PRO A C 1
ATOM 514 O O . PRO A 1 70 ? -6.099 8.066 4.556 1.00 96.06 70 PRO A O 1
ATOM 517 N N . THR A 1 71 ? -8.000 7.314 3.636 1.00 92.50 71 THR A N 1
ATOM 518 C CA . THR A 1 71 ? -8.466 8.575 3.052 1.00 92.50 71 THR A CA 1
ATOM 519 C C . THR A 1 71 ? -9.534 9.204 3.947 1.00 92.50 71 THR A C 1
ATOM 521 O O . THR A 1 71 ? -10.085 8.545 4.830 1.00 92.50 71 THR A O 1
ATOM 524 N N . ALA A 1 72 ? -9.858 10.477 3.704 1.00 87.69 72 ALA A N 1
ATOM 525 C CA . ALA A 1 72 ? -10.938 11.161 4.419 1.00 87.69 72 ALA A CA 1
ATOM 526 C C . ALA A 1 72 ? -12.313 10.496 4.205 1.00 87.69 72 ALA A C 1
ATOM 528 O O . ALA A 1 72 ? -13.167 10.575 5.085 1.00 87.69 72 ALA A O 1
ATOM 529 N N . ASP A 1 73 ? -12.497 9.805 3.076 1.00 89.19 73 ASP A N 1
ATOM 530 C CA . ASP A 1 73 ? -13.746 9.128 2.710 1.00 89.19 73 ASP A CA 1
ATOM 531 C C . ASP A 1 73 ? -13.870 7.715 3.317 1.00 89.19 73 ASP A C 1
ATOM 533 O O . ASP A 1 73 ? -14.885 7.046 3.143 1.00 89.19 73 ASP A O 1
ATOM 537 N N . GLY A 1 74 ? -12.854 7.251 4.056 1.00 84.62 74 GLY A N 1
ATOM 538 C CA . GLY A 1 74 ? -12.835 5.920 4.672 1.00 84.62 74 GLY A CA 1
ATOM 539 C C . GLY A 1 74 ? -12.327 4.799 3.758 1.00 84.62 74 GLY A C 1
ATOM 540 O O . GLY A 1 74 ? -12.240 3.652 4.195 1.00 84.62 74 GLY A O 1
ATOM 541 N N . ASP A 1 75 ? -11.937 5.124 2.525 1.00 93.12 75 ASP A N 1
ATOM 542 C CA . ASP A 1 75 ? -11.198 4.228 1.634 1.00 93.12 75 ASP A CA 1
ATOM 543 C C . ASP A 1 75 ? -9.699 4.217 1.961 1.00 93.12 75 ASP A C 1
ATOM 545 O O . ASP A 1 75 ? -9.218 4.997 2.784 1.00 93.12 75 ASP A O 1
ATOM 549 N N . VAL A 1 76 ? -8.932 3.358 1.289 1.00 95.44 76 VAL A N 1
ATOM 550 C CA . VAL A 1 76 ? -7.472 3.284 1.430 1.00 95.44 76 VAL A CA 1
ATOM 551 C C . VAL A 1 76 ? -6.800 3.759 0.149 1.00 95.44 76 VAL A C 1
ATOM 553 O O . VAL A 1 76 ? -7.113 3.289 -0.940 1.00 95.44 76 VAL A O 1
ATOM 556 N N . SER A 1 77 ? -5.845 4.674 0.286 1.00 94.81 77 SER A N 1
ATOM 557 C CA . SER A 1 77 ? -4.976 5.113 -0.803 1.00 94.81 77 SER A CA 1
ATOM 558 C C . SER A 1 77 ? -3.632 4.411 -0.690 1.00 94.81 77 SER A C 1
ATOM 560 O O . SER A 1 77 ? -3.053 4.380 0.396 1.00 94.81 77 SER A O 1
ATOM 562 N N . VAL A 1 78 ? -3.134 3.880 -1.809 1.00 95.56 78 VAL A N 1
ATOM 563 C CA . VAL A 1 78 ? -1.779 3.335 -1.929 1.00 95.56 78 VAL A CA 1
ATOM 564 C C . VAL A 1 78 ? -1.028 4.107 -3.009 1.00 95.56 78 VAL A C 1
ATOM 566 O O . VAL A 1 78 ? -1.461 4.150 -4.161 1.00 95.56 78 VAL A O 1
ATOM 569 N N . LEU A 1 79 ? 0.089 4.719 -2.627 1.00 94.94 79 LEU A N 1
ATOM 570 C CA . LEU A 1 79 ? 0.955 5.501 -3.504 1.00 94.94 79 LEU A CA 1
ATOM 571 C C . LEU A 1 79 ? 2.287 4.787 -3.712 1.00 94.94 79 LEU A C 1
ATOM 573 O O . LEU A 1 79 ? 2.837 4.224 -2.767 1.00 94.94 79 LEU A O 1
ATOM 577 N N . VAL A 1 80 ? 2.799 4.843 -4.937 1.00 93.31 80 VAL A N 1
ATOM 578 C CA . VAL A 1 80 ? 4.110 4.338 -5.347 1.00 93.31 80 VAL A CA 1
ATOM 579 C C . VAL A 1 80 ? 5.055 5.519 -5.531 1.00 93.31 80 VAL A C 1
ATOM 581 O O . VAL A 1 80 ? 4.700 6.520 -6.157 1.00 93.31 80 VAL A O 1
ATOM 584 N N . PHE A 1 81 ? 6.258 5.377 -4.995 1.00 90.75 81 PHE A N 1
ATOM 585 C CA . PHE A 1 81 ? 7.368 6.303 -5.140 1.00 90.75 81 PHE A CA 1
ATOM 586 C C . PHE A 1 81 ? 8.520 5.534 -5.778 1.00 90.75 81 PHE A C 1
ATOM 588 O O . PHE A 1 81 ? 8.963 4.521 -5.229 1.00 90.75 81 PHE A O 1
ATOM 595 N N . ASP A 1 82 ? 8.965 6.005 -6.936 1.00 80.75 82 ASP A N 1
ATOM 596 C CA . ASP A 1 82 ? 10.143 5.471 -7.612 1.00 80.75 82 ASP A CA 1
ATOM 597 C C . ASP A 1 82 ? 11.398 6.074 -6.944 1.00 80.75 82 ASP A C 1
ATOM 599 O O . ASP A 1 82 ? 11.417 7.278 -6.663 1.00 80.75 82 ASP A O 1
ATOM 603 N N . GLU A 1 83 ? 12.402 5.242 -6.630 1.00 63.72 83 GLU A N 1
ATOM 604 C CA . GLU A 1 83 ? 13.728 5.710 -6.168 1.00 63.72 83 GLU A CA 1
ATOM 605 C C . GLU A 1 83 ? 14.574 6.314 -7.300 1.00 63.72 83 GLU A C 1
ATOM 607 O O . GLU A 1 83 ? 14.568 5.762 -8.427 1.00 63.72 83 GLU A O 1
#

Mean predicted aligned error: 8.12 Å

Nearest PDB structures (foldseek):
  6hjm-assembly2_E  TM=5.372E-01  e=2.042E-01  Myxococcus xanthus
  7yh1-assembly2_C  TM=4.885E-01  e=1.395E-01  Promethearchaeum syntrophicum
  6hjm-assembly9_P  TM=5.896E-01  e=3.617E-01  Myxococcus xanthus
  4har-assembly2_C  TM=3.528E-01  e=3.564E+00  Rubella virus strain M33
  2hc5-assembly1_A  TM=2.591E-01  e=6.314E+00  Bacillus subtilis

Radius of gyration: 13.47 Å; Cα contacts (8 Å, |Δi|>4): 104; chains: 1; bounding box: 41×23×32 Å

pLDDT: mean 83.49, std 19.21, range [39.75, 98.12]

Foldseek 3Di:
DPDPPVVVVVVVLPCPVQFDADDPPPDDPVVVVVQVVLQVVLVVCVVVVNDQVPDWDWDDDDQKIWIWGADPVRHITITIDGD

Sequence (83 aa):
MIGNATETAFANLIAPESGRAVDPFADPEVVRLTAVNLELAVKNLMTASTPPECIVLTADICSHRLVARPTADGDVSVLVFDE

Secondary structure (DSSP, 8-state):
---SHHHHHHHHTT-TTSPEEPPTTTS-HHHHHHHHHHHHHHHHHHHTT--GGG--EEEEETTEEEEEEE-TTS-EEEEEEE-

Solvent-accessible surface area (backbone atoms only — not comparable to full-atom values): 5094 Å² total; per-residue (Å²): 142,87,79,70,69,64,61,54,55,58,58,64,70,72,56,74,87,76,42,41,71,77,47,91,85,79,48,56,67,70,59,54,54,48,46,54,52,43,46,51,51,50,52,51,42,47,72,71,68,44,62,57,94,80,46,73,48,73,47,82,53,95,68,34,39,36,43,27,32,60,43,98,88,73,49,70,48,51,30,40,34,78,117